Protein AF-A0A9D1NLB3-F1 (afdb_monomer_lite)

Organism: NCBI:txid2840950

Sequence (164 aa):
MSFSGNILLFFCNAIAPEKGGVERWCASVRGDFEARGNGVFYLAAKPVWREFADAERQFFLPNEKTFSCPENAAFFEKLLREKRIGVVLFLWADGKRFPFAREAARCGVPVIAAIHTDPCFYERRFRGDGLRSKVKRFLRFRRQAKIYRGNAACCARTVLLSER

Radius of gyration: 16.8 Å; chains: 1; bounding box: 43×33×46 Å

Foldseek 3Di:
DQDAFAEEEEEAADQDQPPDPVNVVVVVVCVVVVVSVHHYAYEYLDDDPDDDPCVVRYHYQPDNPDCQDPSSLVVVLVCCVVRRGQEYEYQDLQPAADRNLVSCVVVVHAYEDEAADDPCPLVVPQPDPDPVSVVVSVVSNVVRVCSNVRNVVRHPYYDYNYDD

Structure (mmCIF, N/CA/C/O backbone):
data_AF-A0A9D1NLB3-F1
#
_entry.id   AF-A0A9D1NLB3-F1
#
loop_
_atom_site.group_PDB
_atom_site.id
_atom_site.type_symbol
_atom_site.label_atom_id
_atom_site.label_alt_id
_atom_site.label_comp_id
_atom_site.label_asym_id
_atom_site.label_entity_id
_atom_site.label_seq_id
_atom_site.pdbx_PDB_ins_code
_atom_site.Cartn_x
_atom_site.Cartn_y
_atom_site.Cartn_z
_atom_site.occupancy
_atom_site.B_iso_or_equiv
_atom_site.auth_seq_id
_atom_site.auth_comp_id
_atom_site.auth_asym_id
_atom_site.auth_atom_id
_atom_site.pdbx_PDB_model_num
ATOM 1 N N . MET A 1 1 ? -15.031 -17.331 9.824 1.00 41.72 1 MET A N 1
ATOM 2 C CA . MET A 1 1 ? -14.425 -16.329 10.729 1.00 41.72 1 MET A CA 1
ATOM 3 C C . MET A 1 1 ? -14.651 -14.953 10.132 1.00 41.72 1 MET A C 1
ATOM 5 O O . MET A 1 1 ? -14.257 -14.736 8.994 1.00 41.72 1 MET A O 1
ATOM 9 N N . SER A 1 2 ? -15.330 -14.068 10.859 1.00 53.81 2 SER A N 1
ATOM 10 C CA . SER A 1 2 ? -15.518 -12.666 10.476 1.00 53.81 2 SER A CA 1
ATOM 11 C C . SER A 1 2 ? -14.332 -11.861 11.009 1.00 53.81 2 SER A C 1
ATOM 13 O O . SER A 1 2 ? -14.108 -11.848 12.215 1.00 53.81 2 SER A O 1
ATOM 15 N N . PHE A 1 3 ? -13.545 -11.246 10.128 1.00 68.31 3 PHE A N 1
ATOM 16 C CA . PHE A 1 3 ? -12.540 -10.254 10.518 1.00 68.31 3 PHE A CA 1
ATOM 17 C C . PHE A 1 3 ? -13.261 -8.960 10.924 1.00 68.31 3 PHE A C 1
ATOM 19 O O . PHE A 1 3 ? -14.192 -8.556 10.236 1.00 68.31 3 PHE A O 1
ATOM 26 N N . SER A 1 4 ? -12.857 -8.349 12.039 1.00 68.25 4 SER A N 1
ATOM 27 C CA . SER A 1 4 ? -13.519 -7.177 12.636 1.00 68.25 4 SER A CA 1
ATOM 28 C C . SER A 1 4 ? -12.569 -5.981 12.802 1.00 68.25 4 SER A C 1
ATOM 30 O O . SER A 1 4 ? -12.588 -5.307 13.832 1.00 68.25 4 SER A O 1
ATOM 32 N N . GLY A 1 5 ? -11.672 -5.760 11.841 1.00 84.69 5 GLY A N 1
ATOM 33 C CA . GLY A 1 5 ? -10.662 -4.700 11.895 1.00 84.69 5 GLY A CA 1
ATOM 34 C C . GLY A 1 5 ? -10.759 -3.754 10.706 1.00 84.69 5 GLY A C 1
ATOM 35 O O . GLY A 1 5 ? -11.296 -4.098 9.659 1.00 84.69 5 GLY A O 1
ATOM 36 N N . ASN A 1 6 ? -10.194 -2.556 10.831 1.00 95.44 6 ASN A N 1
ATOM 37 C CA . ASN A 1 6 ? -10.124 -1.659 9.684 1.00 95.44 6 ASN A CA 1
ATOM 38 C C . ASN A 1 6 ? -9.000 -2.076 8.731 1.00 95.44 6 ASN A C 1
ATOM 40 O O . ASN A 1 6 ? -8.025 -2.725 9.121 1.00 95.44 6 ASN A O 1
ATOM 44 N N . ILE A 1 7 ? -9.135 -1.707 7.466 1.00 95.12 7 ILE A N 1
ATOM 45 C CA . ILE A 1 7 ? -8.253 -2.135 6.385 1.00 95.12 7 ILE A CA 1
ATOM 46 C C . ILE A 1 7 ? -7.525 -0.913 5.852 1.00 95.12 7 ILE A C 1
ATOM 48 O O . ILE A 1 7 ? -8.153 0.095 5.536 1.00 95.12 7 ILE A O 1
ATOM 52 N N . LEU A 1 8 ? -6.203 -1.011 5.723 1.00 95.31 8 LEU A N 1
ATOM 53 C CA . LEU A 1 8 ? -5.392 0.027 5.098 1.00 95.31 8 LEU A CA 1
ATOM 54 C C . LEU A 1 8 ? -4.907 -0.428 3.725 1.00 95.31 8 LEU A C 1
ATOM 56 O O . LEU A 1 8 ? -4.118 -1.366 3.610 1.00 95.31 8 LEU A O 1
ATOM 60 N N . LEU A 1 9 ? -5.340 0.271 2.685 1.00 93.12 9 LEU A N 1
ATOM 61 C CA . LEU A 1 9 ? -4.874 0.102 1.317 1.00 93.12 9 LEU A CA 1
ATOM 62 C C . LEU A 1 9 ? -3.665 1.011 1.101 1.00 93.12 9 LEU A C 1
ATOM 64 O O . LEU A 1 9 ? -3.798 2.231 1.061 1.00 93.12 9 LEU A O 1
ATOM 68 N N . PHE A 1 10 ? -2.473 0.425 0.992 1.00 92.81 10 PHE A N 1
ATOM 69 C CA . PHE A 1 10 ? -1.230 1.177 0.860 1.00 92.81 10 PHE A CA 1
ATOM 70 C C . PHE A 1 10 ? -0.629 1.055 -0.538 1.00 92.81 10 PHE A C 1
ATOM 72 O O . PHE A 1 10 ? -0.311 -0.043 -0.999 1.00 92.81 10 PHE A O 1
ATOM 79 N N . PHE A 1 11 ? -0.374 2.198 -1.172 1.00 88.88 11 PHE A N 1
ATOM 80 C CA . PHE A 1 11 ? 0.28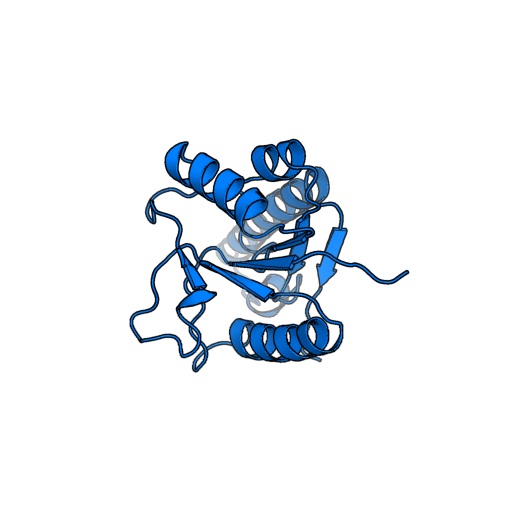4 2.281 -2.470 1.00 88.88 11 PHE A CA 1
ATOM 81 C C . PHE A 1 11 ? 1.444 3.281 -2.431 1.00 88.88 11 PHE A C 1
ATOM 83 O O . PHE A 1 11 ? 1.303 4.402 -1.947 1.00 88.88 11 PHE A O 1
ATOM 90 N N . CYS A 1 12 ? 2.623 2.912 -2.955 1.00 83.75 12 CYS A N 1
ATOM 91 C CA . CYS A 1 12 ? 3.772 3.832 -2.939 1.00 83.75 12 CYS A CA 1
ATOM 92 C C . CYS A 1 12 ? 3.749 4.885 -4.070 1.00 83.75 12 CYS A C 1
ATOM 94 O O . CYS A 1 12 ? 4.787 5.467 -4.388 1.00 83.75 12 CYS A O 1
ATOM 96 N N . ASN A 1 13 ? 2.593 5.131 -4.678 1.00 80.31 13 ASN A N 1
ATOM 97 C CA . ASN A 1 13 ? 2.350 6.238 -5.599 1.00 80.31 13 ASN A CA 1
ATOM 98 C C . ASN A 1 13 ? 1.023 6.918 -5.217 1.00 80.31 13 ASN A C 1
ATOM 100 O O . ASN A 1 13 ? 0.422 6.548 -4.208 1.00 80.31 13 ASN A O 1
ATOM 104 N N . ALA A 1 14 ? 0.578 7.907 -5.988 1.00 75.25 14 ALA A N 1
ATOM 105 C CA . ALA A 1 14 ? -0.760 8.465 -5.828 1.00 75.25 14 ALA A CA 1
ATOM 106 C C . ALA A 1 14 ? -1.835 7.408 -6.156 1.00 75.25 14 ALA A C 1
ATOM 108 O O . ALA A 1 14 ? -1.644 6.593 -7.061 1.00 75.25 14 ALA A O 1
ATOM 109 N N . ILE A 1 15 ? -2.948 7.444 -5.422 1.00 69.75 15 ILE A N 1
ATOM 110 C CA . ILE A 1 15 ? -4.185 6.710 -5.717 1.00 69.75 15 ILE A CA 1
ATOM 111 C C . ILE A 1 15 ? -5.144 7.756 -6.315 1.00 69.75 15 ILE A C 1
ATOM 113 O O . ILE A 1 15 ? -5.590 8.654 -5.609 1.00 69.75 15 ILE A O 1
ATOM 117 N N . ALA A 1 16 ? -5.368 7.717 -7.627 1.00 61.47 16 ALA A N 1
ATOM 118 C CA . ALA A 1 16 ? -6.068 8.717 -8.440 1.00 61.47 16 ALA A CA 1
ATOM 119 C C . ALA A 1 16 ? -7.296 8.140 -9.198 1.00 61.47 16 ALA A C 1
ATOM 121 O O . ALA A 1 16 ? -7.161 7.812 -10.373 1.00 61.47 16 ALA A O 1
ATOM 122 N N . PRO A 1 17 ? -8.503 8.100 -8.594 1.00 51.34 17 PRO A N 1
ATOM 123 C CA . PRO A 1 17 ? -9.676 7.273 -8.954 1.00 51.34 17 PRO A CA 1
ATOM 124 C C . PRO A 1 17 ? -10.098 7.118 -10.417 1.00 51.34 17 PRO A C 1
ATOM 126 O O . PRO A 1 17 ? -10.766 6.148 -10.766 1.00 51.34 17 PRO A O 1
ATOM 129 N N . GLU A 1 18 ? -9.752 8.072 -11.272 1.00 52.41 18 GLU A N 1
ATOM 130 C CA . GLU A 1 18 ? -10.273 8.181 -12.632 1.00 52.41 18 GLU A CA 1
ATOM 131 C C . GLU A 1 18 ? -9.311 7.659 -13.712 1.00 52.41 18 GLU A C 1
ATOM 133 O O . GLU A 1 18 ? -9.668 7.664 -14.891 1.00 52.41 18 GLU A O 1
ATOM 138 N N . LYS A 1 19 ? -8.079 7.241 -13.367 1.00 51.88 19 LYS A N 1
ATOM 139 C CA . LYS A 1 19 ? -7.037 6.951 -14.377 1.00 51.88 19 LYS A CA 1
ATOM 140 C C . LYS A 1 19 ? -6.325 5.595 -14.257 1.00 51.88 19 LYS A C 1
ATOM 142 O O . LYS A 1 19 ? -5.523 5.293 -15.144 1.00 51.88 19 LYS A O 1
ATOM 147 N N . GLY A 1 20 ? -6.606 4.752 -13.259 1.00 58.41 20 GLY A N 1
ATOM 148 C CA . GLY A 1 20 ? -5.884 3.490 -13.051 1.00 58.41 20 GLY A CA 1
ATOM 149 C C . GLY A 1 20 ? -6.739 2.278 -12.654 1.00 58.41 20 GLY A C 1
ATOM 150 O O . GLY A 1 20 ? -7.776 2.376 -12.005 1.00 58.41 20 GLY A O 1
ATOM 151 N N . GLY A 1 21 ? -6.263 1.076 -13.008 1.00 62.44 21 GLY A N 1
ATOM 152 C CA . GLY A 1 21 ? -6.875 -0.193 -12.571 1.00 62.44 21 GLY A CA 1
ATOM 153 C C . GLY A 1 21 ? -6.783 -0.425 -11.057 1.00 62.44 21 GLY A C 1
ATOM 154 O O . GLY A 1 21 ? -7.658 -1.058 -10.472 1.00 62.44 21 GLY A O 1
ATOM 155 N N . VAL A 1 22 ? -5.770 0.157 -10.401 1.00 65.25 22 VAL A N 1
ATOM 156 C CA . VAL A 1 22 ? -5.608 0.092 -8.939 1.00 65.25 22 VAL A CA 1
ATOM 157 C C . VAL A 1 22 ? -6.774 0.780 -8.233 1.00 65.25 22 VAL A C 1
ATOM 159 O O . VAL 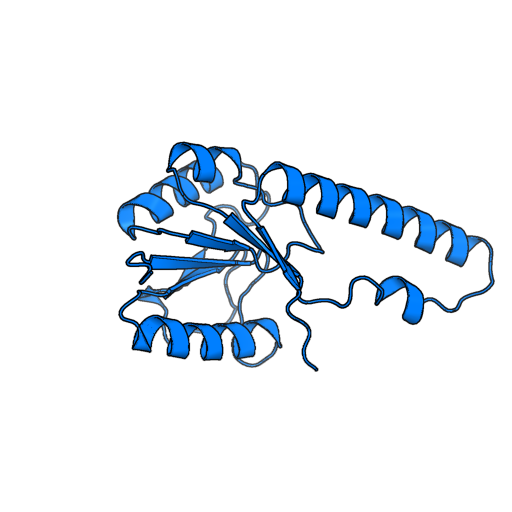A 1 22 ? -7.271 0.237 -7.253 1.00 65.25 22 VAL A O 1
ATOM 162 N N . GLU A 1 23 ? -7.275 1.916 -8.731 1.00 65.69 23 GLU A N 1
ATOM 163 C CA . GLU A 1 23 ? -8.352 2.610 -8.023 1.00 65.69 23 GLU A CA 1
ATOM 164 C C . GLU A 1 23 ? -9.731 1.988 -8.237 1.00 65.69 23 GLU A C 1
ATOM 166 O O . GLU A 1 23 ? -10.505 1.913 -7.284 1.00 65.69 23 GLU A O 1
ATOM 171 N N . ARG A 1 24 ? -10.033 1.477 -9.441 1.00 70.44 24 ARG A N 1
ATOM 172 C CA . ARG A 1 24 ? -11.265 0.694 -9.664 1.00 70.44 24 ARG A CA 1
ATOM 173 C C . ARG A 1 24 ? -11.317 -0.515 -8.739 1.00 70.44 24 ARG A C 1
ATOM 175 O O . ARG A 1 24 ? -12.345 -0.787 -8.122 1.00 70.44 24 ARG A O 1
ATOM 182 N N . TRP A 1 25 ? -10.182 -1.199 -8.598 1.00 75.94 25 TRP A N 1
ATOM 183 C CA . TRP A 1 25 ? -10.048 -2.299 -7.655 1.00 75.94 25 TRP A CA 1
ATOM 184 C C . TRP A 1 25 ? -10.241 -1.821 -6.210 1.00 75.94 25 TRP A C 1
ATOM 186 O O . TRP A 1 25 ? -11.042 -2.394 -5.479 1.00 75.94 25 TRP A O 1
ATOM 196 N N . CYS A 1 26 ? -9.591 -0.725 -5.813 1.00 77.94 26 CYS A N 1
ATOM 197 C CA . CYS A 1 26 ? -9.760 -0.115 -4.495 1.00 77.94 26 CYS A CA 1
ATOM 198 C C . CYS A 1 26 ? -11.219 0.250 -4.172 1.00 77.94 26 CYS A C 1
ATOM 200 O O . CYS A 1 26 ? -11.632 0.087 -3.025 1.00 77.94 26 CYS A O 1
ATOM 202 N N . ALA A 1 27 ? -11.992 0.738 -5.145 1.00 75.75 27 ALA A N 1
ATOM 203 C CA . ALA A 1 27 ? -13.398 1.096 -4.963 1.00 75.75 27 ALA A CA 1
ATOM 204 C C . ALA A 1 27 ? -14.293 -0.142 -4.784 1.00 75.75 27 ALA A C 1
ATOM 206 O O . ALA A 1 27 ? -15.110 -0.174 -3.864 1.00 75.75 27 ALA A O 1
ATOM 207 N N . SER A 1 28 ? -14.097 -1.176 -5.611 1.00 78.12 28 SER A N 1
ATOM 208 C CA . SER A 1 28 ? -14.816 -2.453 -5.480 1.00 78.12 28 SER A CA 1
ATOM 209 C C . SER A 1 28 ? -14.528 -3.111 -4.132 1.00 78.12 28 SER A C 1
ATOM 211 O O . SER A 1 28 ? -15.439 -3.485 -3.400 1.00 78.12 28 SER A O 1
ATOM 213 N N . VAL A 1 29 ? -13.247 -3.184 -3.770 1.00 82.25 29 VAL A N 1
ATOM 214 C CA . VAL A 1 29 ? -12.794 -3.780 -2.512 1.00 82.25 29 VAL A CA 1
ATOM 215 C C . VAL A 1 29 ? -13.299 -2.997 -1.307 1.00 82.25 29 VAL A C 1
ATOM 217 O O . VAL A 1 29 ? -13.657 -3.603 -0.298 1.00 82.25 29 VAL A O 1
ATOM 220 N N . ARG A 1 30 ? -13.373 -1.664 -1.409 1.00 85.62 30 ARG A N 1
ATOM 221 C CA . ARG A 1 30 ? -14.000 -0.838 -0.376 1.00 85.62 30 ARG A CA 1
ATOM 222 C C . ARG A 1 30 ? -15.446 -1.263 -0.150 1.00 85.62 30 ARG A C 1
ATOM 224 O O . ARG A 1 30 ? -15.781 -1.600 0.979 1.00 85.62 30 ARG A O 1
ATOM 231 N N . GLY A 1 31 ? -16.263 -1.281 -1.205 1.00 84.12 31 GLY A N 1
ATOM 232 C CA . GLY A 1 31 ? -17.682 -1.632 -1.098 1.00 84.12 31 GLY A CA 1
ATOM 233 C C . GLY A 1 31 ? -17.899 -2.995 -0.437 1.00 84.12 31 GLY A C 1
ATOM 234 O O . GLY A 1 31 ? -18.695 -3.111 0.494 1.00 84.12 31 GLY A O 1
ATOM 235 N N . ASP A 1 32 ? -17.118 -4.001 -0.837 1.00 87.06 32 ASP A N 1
ATOM 236 C CA . ASP A 1 32 ? -17.216 -5.357 -0.289 1.00 87.06 32 ASP A CA 1
ATOM 237 C C . ASP A 1 32 ? -16.860 -5.439 1.202 1.00 87.06 32 ASP A C 1
ATOM 239 O O . ASP A 1 32 ? -17.484 -6.192 1.956 1.00 87.06 32 ASP A O 1
ATOM 243 N N . PHE A 1 33 ? -15.837 -4.703 1.646 1.00 89.00 33 PHE A N 1
ATOM 244 C CA . PHE A 1 33 ? -15.411 -4.719 3.045 1.00 89.00 33 PHE A CA 1
ATOM 245 C C . PHE A 1 33 ? -16.283 -3.845 3.947 1.00 89.00 33 PHE A C 1
ATOM 247 O O . PHE A 1 33 ? -16.539 -4.236 5.091 1.00 89.00 33 PHE A O 1
ATOM 254 N N . GLU A 1 34 ? -16.779 -2.720 3.434 1.00 89.00 34 GLU A N 1
ATOM 255 C CA . GLU A 1 34 ? -17.724 -1.850 4.139 1.00 89.00 34 GLU A CA 1
ATOM 256 C C . GLU A 1 34 ? -19.081 -2.532 4.319 1.00 89.00 34 GLU A C 1
ATOM 258 O O . GLU A 1 34 ? -19.638 -2.486 5.414 1.00 89.00 34 GLU A O 1
ATOM 263 N N . ALA A 1 35 ? -19.560 -3.282 3.319 1.00 88.56 35 ALA A N 1
ATOM 264 C CA . ALA A 1 35 ? -20.759 -4.116 3.445 1.00 88.56 35 ALA A CA 1
ATOM 265 C C . ALA A 1 35 ? -20.634 -5.192 4.545 1.00 88.56 35 ALA A C 1
ATOM 267 O O . ALA A 1 35 ? -21.635 -5.701 5.045 1.00 88.56 35 ALA A O 1
ATOM 268 N N . ARG A 1 36 ? -19.402 -5.528 4.951 1.00 89.50 36 ARG A N 1
ATOM 269 C CA . ARG A 1 36 ? -19.089 -6.442 6.064 1.00 89.50 36 ARG A CA 1
ATOM 270 C C . ARG A 1 36 ? -18.801 -5.712 7.382 1.00 89.50 36 ARG A C 1
ATOM 272 O O . ARG A 1 36 ? -18.363 -6.352 8.334 1.00 89.50 36 ARG A O 1
ATOM 279 N N . GLY A 1 37 ? -19.002 -4.394 7.436 1.00 89.94 37 GLY A N 1
ATOM 280 C CA . GLY A 1 37 ? -18.825 -3.568 8.632 1.00 89.94 37 GLY A CA 1
ATOM 281 C C . GLY A 1 37 ? -17.390 -3.116 8.921 1.00 89.94 37 GLY A C 1
ATOM 282 O O . GLY A 1 37 ? -17.119 -2.673 10.034 1.00 89.94 37 GLY A O 1
ATOM 283 N N . ASN A 1 38 ? -16.462 -3.221 7.962 1.00 92.50 38 ASN A N 1
ATOM 284 C CA . ASN A 1 38 ? -15.074 -2.778 8.146 1.00 92.50 38 ASN A CA 1
ATOM 285 C C . ASN A 1 38 ? -14.870 -1.367 7.584 1.00 92.50 38 ASN A C 1
ATOM 287 O O . ASN A 1 38 ? -15.357 -1.054 6.502 1.00 92.50 38 ASN A O 1
ATOM 291 N N . GLY A 1 39 ? -14.080 -0.535 8.264 1.00 92.19 39 GLY A N 1
ATOM 292 C CA . GLY A 1 39 ? -13.603 0.726 7.700 1.00 92.19 39 GLY A CA 1
ATOM 293 C C . GLY A 1 39 ? -12.437 0.495 6.740 1.00 92.19 39 GLY A C 1
ATOM 294 O O . GLY A 1 39 ? -11.502 -0.242 7.059 1.00 92.19 39 GLY A O 1
ATOM 295 N N . VAL A 1 40 ? -12.465 1.145 5.578 1.00 91.69 40 VAL A N 1
ATOM 296 C CA . VAL A 1 40 ? -11.375 1.097 4.594 1.00 91.69 40 VAL A CA 1
ATOM 297 C C . VAL A 1 40 ? -10.723 2.469 4.484 1.00 91.69 40 VAL A C 1
ATOM 299 O O . VAL A 1 40 ? -11.398 3.478 4.280 1.00 91.69 40 VAL A O 1
ATOM 302 N N . PHE A 1 41 ? -9.402 2.485 4.631 1.00 92.69 41 PHE A N 1
ATOM 303 C CA . PHE A 1 41 ? -8.555 3.669 4.579 1.00 92.69 41 PHE A CA 1
ATOM 304 C C . PHE A 1 41 ? -7.501 3.521 3.490 1.00 92.69 41 PHE A C 1
ATOM 306 O O . PHE A 1 41 ? -7.089 2.411 3.146 1.00 92.69 41 PHE A O 1
ATOM 313 N N . TYR A 1 42 ? -7.016 4.649 2.994 1.00 90.94 42 TYR A N 1
ATOM 314 C CA . TYR A 1 42 ? -6.026 4.714 1.932 1.00 90.94 42 TYR A CA 1
ATOM 315 C C . TYR A 1 42 ? -4.768 5.405 2.435 1.00 90.94 42 TYR A C 1
ATOM 317 O O . TYR A 1 42 ? -4.836 6.443 3.086 1.00 90.94 42 TYR A O 1
ATOM 325 N N . LEU A 1 43 ? -3.606 4.858 2.099 1.00 92.31 43 LEU A N 1
ATOM 326 C CA . L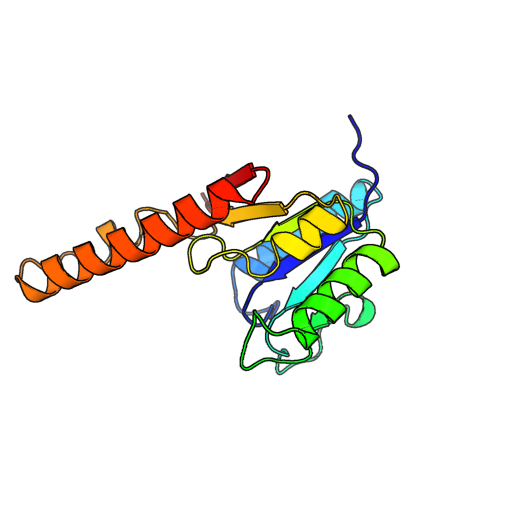EU A 1 43 ? -2.324 5.516 2.290 1.00 92.31 43 LEU A CA 1
ATOM 327 C C . LEU A 1 43 ? -1.594 5.578 0.955 1.00 92.31 43 LEU A C 1
ATOM 329 O O . LEU A 1 43 ? -1.348 4.555 0.314 1.00 92.31 43 LEU A O 1
ATOM 333 N N . ALA A 1 44 ? -1.218 6.786 0.560 1.00 89.62 44 ALA A N 1
ATOM 334 C CA . ALA A 1 44 ? -0.433 7.037 -0.633 1.00 89.62 44 ALA A CA 1
ATOM 335 C C . ALA A 1 44 ? 0.907 7.692 -0.284 1.00 89.62 44 ALA A C 1
ATOM 337 O O . ALA A 1 44 ? 1.064 8.400 0.708 1.00 89.62 44 ALA A O 1
ATOM 338 N N . ALA A 1 45 ? 1.898 7.459 -1.133 1.00 84.94 45 ALA A N 1
ATOM 339 C CA . ALA A 1 45 ? 3.202 8.113 -1.035 1.00 84.94 45 ALA A CA 1
ATOM 340 C C . ALA A 1 45 ? 3.202 9.584 -1.423 1.00 84.94 45 ALA A C 1
ATOM 342 O O . ALA A 1 45 ? 4.090 10.333 -1.032 1.00 84.94 45 ALA A O 1
ATOM 343 N N . LYS A 1 46 ? 2.294 9.915 -2.338 1.00 81.00 46 LYS A N 1
ATOM 344 C CA . LYS A 1 46 ? 2.275 11.163 -3.076 1.00 81.00 46 LYS A CA 1
ATOM 345 C C . LYS A 1 46 ? 0.852 11.693 -3.077 1.00 81.00 46 LYS A C 1
ATOM 347 O O . LYS A 1 46 ? -0.062 10.884 -3.280 1.00 81.00 46 LYS A O 1
ATOM 352 N N . PRO A 1 47 ? 0.672 13.006 -2.885 1.00 71.94 47 PRO A N 1
ATOM 353 C CA . PRO A 1 47 ? -0.629 13.628 -3.022 1.00 71.94 47 PRO A CA 1
ATOM 354 C C . PRO A 1 47 ? -1.169 13.430 -4.439 1.00 71.94 47 PRO A C 1
ATOM 356 O O . PRO A 1 47 ? -0.419 13.342 -5.417 1.00 71.94 47 PRO A O 1
ATOM 359 N N . VAL A 1 48 ? -2.490 13.354 -4.540 1.00 69.62 48 VAL A N 1
ATOM 360 C CA . VAL A 1 48 ? -3.187 13.460 -5.820 1.00 69.62 48 VAL A CA 1
ATOM 361 C C . VAL A 1 48 ? -3.358 14.942 -6.147 1.00 69.62 48 VAL A C 1
ATOM 363 O O . VAL A 1 48 ? -3.679 15.748 -5.286 1.00 69.62 48 VAL A O 1
ATOM 366 N N . TRP A 1 49 ? -3.181 15.297 -7.414 1.00 54.47 49 TRP A N 1
ATOM 367 C CA . TRP A 1 49 ? -3.400 16.639 -7.975 1.00 54.47 49 TRP A CA 1
ATOM 368 C C . TRP A 1 49 ? -4.866 17.111 -7.943 1.00 54.47 49 TRP A C 1
ATOM 370 O O . TRP A 1 49 ? -5.145 18.240 -8.332 1.00 54.47 49 TRP A O 1
ATOM 380 N N . ARG A 1 50 ? -5.809 16.238 -7.573 1.00 59.44 50 ARG A N 1
ATOM 381 C CA . ARG A 1 50 ? -7.251 16.507 -7.565 1.00 59.44 50 ARG A CA 1
ATOM 382 C C . ARG A 1 50 ? -7.872 16.030 -6.262 1.00 59.44 50 ARG A C 1
ATOM 384 O O . ARG A 1 50 ? -7.396 15.059 -5.676 1.00 59.44 50 ARG A O 1
ATOM 391 N N . GLU A 1 51 ? -8.939 16.711 -5.862 1.00 55.38 51 GLU A N 1
ATOM 392 C CA . GLU A 1 51 ? -9.730 16.361 -4.688 1.00 55.38 51 GLU A CA 1
ATOM 393 C C . GLU A 1 51 ? -10.250 14.928 -4.799 1.00 55.38 51 GLU A C 1
ATOM 395 O O . GLU A 1 51 ? -10.832 14.513 -5.803 1.00 55.38 51 GLU A O 1
ATOM 400 N N . PHE A 1 52 ? -9.981 14.152 -3.756 1.00 62.75 52 PHE A N 1
ATOM 401 C CA . PHE A 1 52 ? -10.531 12.822 -3.586 1.00 62.75 52 PHE A CA 1
ATOM 402 C C . PHE A 1 52 ? -11.896 12.990 -2.918 1.00 62.75 52 PHE A C 1
ATOM 404 O O . PHE A 1 52 ? -11.982 13.654 -1.887 1.00 62.75 52 PHE A O 1
ATOM 411 N N . ALA A 1 53 ? -12.945 12.375 -3.468 1.00 58.28 53 ALA A N 1
ATOM 412 C CA . ALA A 1 53 ? -14.312 12.493 -2.941 1.00 58.28 53 ALA A CA 1
ATOM 413 C C . ALA A 1 53 ? -14.463 12.026 -1.475 1.00 58.28 53 ALA A C 1
ATOM 415 O O . ALA A 1 53 ? -15.475 12.295 -0.844 1.00 58.28 53 ALA A O 1
ATOM 416 N N . ASP A 1 54 ? -13.456 11.330 -0.941 1.00 67.00 54 ASP A N 1
ATOM 417 C CA . ASP A 1 54 ? -13.436 10.732 0.395 1.00 67.00 54 ASP A CA 1
ATOM 418 C C . ASP A 1 54 ? -12.155 11.140 1.158 1.00 67.00 54 ASP A C 1
ATOM 420 O O . ASP A 1 54 ? -11.371 10.309 1.630 1.00 67.00 54 ASP A O 1
ATOM 424 N N . ALA A 1 55 ? -11.875 12.449 1.179 1.00 70.69 55 ALA A N 1
ATOM 425 C CA . ALA A 1 55 ? -10.636 13.027 1.712 1.00 70.69 55 ALA A CA 1
ATOM 426 C C . ALA A 1 55 ? -10.337 12.612 3.166 1.00 70.69 55 ALA A C 1
ATOM 428 O O . ALA A 1 55 ? -9.176 12.460 3.535 1.00 70.69 55 ALA A O 1
ATOM 429 N N . GLU A 1 56 ? -11.365 12.346 3.976 1.00 81.75 56 GLU A N 1
ATOM 430 C CA . GLU A 1 56 ? -11.218 11.926 5.377 1.00 81.75 56 GLU A CA 1
ATOM 431 C C . GLU A 1 56 ? -10.556 10.548 5.547 1.00 81.75 56 GLU A C 1
ATOM 433 O O . GLU A 1 56 ? -10.031 10.221 6.618 1.00 81.75 56 GLU A O 1
ATOM 438 N N . ARG A 1 57 ? -10.579 9.723 4.494 1.00 85.56 57 ARG A N 1
ATOM 439 C CA . ARG A 1 57 ? -10.051 8.351 4.501 1.00 85.56 57 ARG A CA 1
ATOM 440 C C . ARG A 1 57 ? -8.726 8.214 3.768 1.00 85.56 57 ARG A C 1
ATOM 442 O O . ARG A 1 57 ? -8.115 7.145 3.831 1.00 85.56 57 ARG A O 1
ATOM 449 N N . GLN A 1 58 ? -8.289 9.267 3.083 1.00 87.75 58 GLN A N 1
ATOM 450 C CA . GLN A 1 58 ? -7.060 9.294 2.307 1.00 87.75 58 GLN A CA 1
ATOM 451 C C . GLN A 1 58 ? -5.943 9.983 3.091 1.00 87.75 58 GLN A C 1
ATOM 453 O O . GLN A 1 58 ? -5.985 11.173 3.383 1.00 87.75 58 GLN A O 1
ATOM 458 N N . PHE A 1 59 ? -4.893 9.223 3.369 1.00 91.50 59 PHE A N 1
ATOM 459 C CA . PHE A 1 59 ? -3.693 9.683 4.049 1.00 91.50 59 PHE A CA 1
ATOM 460 C C . PHE A 1 59 ? -2.512 9.720 3.087 1.00 91.50 59 PHE A C 1
ATOM 462 O O . PHE A 1 59 ? -2.443 8.959 2.114 1.00 91.50 59 PHE A O 1
ATOM 469 N N . PHE A 1 60 ? -1.549 10.580 3.397 1.00 91.69 60 PHE A N 1
ATOM 470 C CA . PHE A 1 60 ? -0.309 10.700 2.647 1.00 91.69 60 PHE A CA 1
ATOM 471 C C . PHE A 1 60 ? 0.878 10.574 3.585 1.00 91.69 60 PHE A C 1
ATOM 473 O O . PHE A 1 60 ? 0.832 11.028 4.727 1.00 91.69 60 PHE A O 1
ATOM 480 N N . LEU A 1 61 ? 1.942 9.942 3.096 1.00 92.38 61 LEU A N 1
ATOM 481 C CA . LEU A 1 61 ? 3.212 9.953 3.803 1.00 92.38 61 LEU A CA 1
ATOM 482 C C . LEU A 1 61 ? 3.722 11.400 3.914 1.00 92.38 61 LEU A C 1
ATOM 484 O O . LEU A 1 61 ? 3.745 12.094 2.896 1.00 92.38 61 LEU A O 1
ATOM 488 N N . PRO A 1 62 ? 4.159 11.850 5.103 1.00 91.56 62 PRO A N 1
ATOM 489 C CA . PRO A 1 62 ? 4.664 13.211 5.288 1.00 91.56 62 PRO A CA 1
ATOM 490 C C . PRO A 1 62 ? 5.930 13.492 4.462 1.00 91.56 62 PRO A C 1
ATOM 492 O O . PRO A 1 62 ? 6.164 14.625 4.051 1.00 91.56 62 PRO A O 1
ATOM 495 N N . ASN A 1 63 ? 6.716 12.455 4.146 1.00 90.19 63 ASN A N 1
ATOM 496 C CA . ASN A 1 63 ? 7.906 12.565 3.311 1.00 90.19 63 ASN A CA 1
ATOM 497 C C . ASN A 1 63 ? 7.769 11.780 1.999 1.00 90.19 63 ASN A C 1
ATOM 499 O O . ASN A 1 63 ? 7.925 10.556 1.958 1.00 90.19 63 ASN A O 1
ATOM 503 N N . GLU A 1 64 ? 7.555 12.501 0.900 1.00 83.94 64 GLU A N 1
ATOM 504 C CA . GLU A 1 64 ? 7.404 11.927 -0.445 1.00 83.94 64 GLU A CA 1
ATOM 505 C C . GLU A 1 64 ? 8.726 11.489 -1.104 1.00 83.94 64 GLU A C 1
ATOM 507 O O . GLU A 1 64 ? 8.724 10.694 -2.051 1.00 83.94 64 GLU A O 1
ATOM 512 N N . LYS A 1 65 ? 9.872 11.993 -0.621 1.00 82.94 65 LYS A N 1
ATOM 513 C CA . LYS A 1 65 ? 11.191 11.739 -1.228 1.00 82.94 65 LYS A CA 1
ATOM 514 C C . LYS A 1 65 ? 11.716 10.360 -0.850 1.00 82.94 65 LYS A C 1
ATOM 516 O O . LYS A 1 65 ? 12.239 9.636 -1.700 1.00 82.94 65 LYS A O 1
ATOM 521 N N . THR A 1 66 ? 11.542 9.983 0.416 1.00 85.25 66 THR A N 1
ATOM 522 C CA . THR A 1 66 ? 12.098 8.746 0.967 1.00 85.25 66 THR A CA 1
ATOM 523 C C . THR A 1 66 ? 11.073 8.009 1.814 1.00 85.25 66 THR A C 1
ATOM 525 O O . THR A 1 66 ? 10.721 8.430 2.905 1.00 85.25 66 THR A O 1
ATOM 528 N N . PHE A 1 67 ? 10.666 6.831 1.345 1.00 84.62 67 PHE A N 1
ATOM 529 C CA . PHE A 1 67 ? 9.712 5.962 2.044 1.00 84.62 67 PHE A CA 1
ATOM 530 C C . PHE A 1 67 ? 10.191 5.515 3.418 1.00 84.62 67 PHE A C 1
ATOM 532 O O . PHE A 1 67 ? 9.467 5.622 4.399 1.00 84.62 67 PHE A O 1
ATOM 539 N N . SER A 1 68 ? 11.414 4.996 3.467 1.00 84.38 68 SER A N 1
ATOM 540 C CA . SER A 1 68 ? 12.015 4.439 4.672 1.00 84.38 68 SER A CA 1
ATOM 541 C C . SER A 1 68 ? 12.775 5.532 5.414 1.00 84.38 68 SER A C 1
ATOM 543 O O . SER A 1 68 ? 14.003 5.527 5.442 1.00 84.38 68 SER A O 1
ATOM 545 N N . CYS A 1 69 ? 12.038 6.492 5.964 1.00 93.06 69 CYS A N 1
ATOM 546 C CA . CYS A 1 69 ? 12.563 7.498 6.882 1.00 93.06 69 CYS A CA 1
ATOM 547 C C . CYS A 1 69 ? 11.834 7.411 8.238 1.00 93.06 69 CYS A C 1
ATOM 549 O O . CYS A 1 69 ? 10.711 6.897 8.289 1.00 93.06 69 CYS A O 1
ATOM 551 N N . PRO A 1 70 ? 12.445 7.902 9.335 1.00 95.25 70 PRO A N 1
ATOM 552 C CA . PRO A 1 70 ? 11.835 7.853 10.666 1.00 95.25 70 PRO A CA 1
ATOM 553 C C . PRO A 1 70 ? 10.467 8.541 10.742 1.00 95.25 70 PRO A C 1
ATOM 555 O O . PRO A 1 70 ? 9.563 8.035 11.395 1.00 95.25 70 PRO A O 1
ATOM 558 N N . GLU A 1 71 ? 10.302 9.654 10.027 1.00 96.25 71 GLU A N 1
ATOM 559 C CA . GLU A 1 71 ? 9.061 10.433 9.977 1.00 96.25 71 GLU A CA 1
ATOM 560 C C . GLU A 1 71 ? 7.891 9.619 9.401 1.00 96.25 71 GLU A C 1
ATOM 562 O O . GLU A 1 71 ? 6.845 9.485 10.033 1.00 96.25 71 GLU A O 1
ATOM 567 N N . ASN A 1 72 ? 8.095 8.987 8.241 1.00 95.81 72 ASN A N 1
ATOM 568 C CA . ASN A 1 72 ? 7.100 8.113 7.619 1.00 95.81 72 ASN A CA 1
ATOM 569 C C . ASN A 1 72 ? 6.815 6.868 8.465 1.00 95.81 72 ASN A C 1
ATOM 571 O O . ASN A 1 72 ? 5.672 6.420 8.521 1.00 95.81 72 ASN A O 1
ATOM 575 N N . ALA A 1 73 ? 7.836 6.307 9.120 1.00 96.50 73 ALA A N 1
ATOM 576 C CA . ALA A 1 73 ? 7.674 5.154 10.000 1.00 96.50 73 ALA A CA 1
ATOM 577 C C . ALA A 1 73 ? 6.806 5.494 11.224 1.00 96.50 73 ALA A C 1
ATOM 579 O O . ALA A 1 73 ? 5.857 4.770 11.521 1.00 96.50 73 ALA A O 1
ATOM 580 N N . ALA A 1 74 ? 7.084 6.621 11.888 1.00 97.12 74 ALA A N 1
ATOM 581 C CA . ALA A 1 74 ? 6.300 7.102 13.023 1.00 97.12 74 ALA A CA 1
ATOM 582 C C . ALA A 1 74 ? 4.856 7.431 12.616 1.00 97.12 74 ALA A C 1
ATOM 584 O O . ALA A 1 74 ? 3.912 7.040 13.303 1.00 97.12 74 ALA A O 1
ATOM 585 N N . PHE A 1 75 ? 4.678 8.091 11.469 1.00 97.44 75 PHE A N 1
ATOM 586 C CA . PHE A 1 75 ? 3.359 8.369 10.909 1.00 97.44 75 PHE A CA 1
ATOM 587 C C . PHE A 1 75 ? 2.573 7.085 10.626 1.00 97.44 75 PHE A C 1
ATOM 589 O O . PHE A 1 75 ? 1.413 6.970 11.016 1.00 97.44 75 PHE A O 1
ATOM 596 N N . PHE A 1 76 ? 3.203 6.106 9.976 1.00 97.50 76 PHE A N 1
ATOM 597 C CA . PHE A 1 76 ? 2.568 4.835 9.654 1.00 97.50 76 PHE A CA 1
ATOM 598 C C . PHE A 1 76 ? 2.136 4.085 10.921 1.00 97.50 76 PHE A C 1
ATOM 600 O O . PHE A 1 76 ? 0.987 3.663 11.015 1.00 97.50 76 PHE A O 1
ATOM 607 N N . GLU A 1 77 ? 3.013 3.975 11.922 1.00 97.69 77 GLU A N 1
ATOM 608 C CA . GLU A 1 77 ? 2.686 3.345 13.207 1.00 97.69 77 GLU A CA 1
ATOM 609 C C . GLU A 1 77 ? 1.530 4.061 13.928 1.00 97.69 77 GLU A C 1
ATOM 611 O O . GLU A 1 77 ? 0.600 3.407 14.409 1.00 97.69 77 GLU A O 1
ATOM 616 N N . LYS A 1 78 ? 1.536 5.400 13.948 1.00 97.81 78 LYS A N 1
ATOM 617 C CA . LYS A 1 78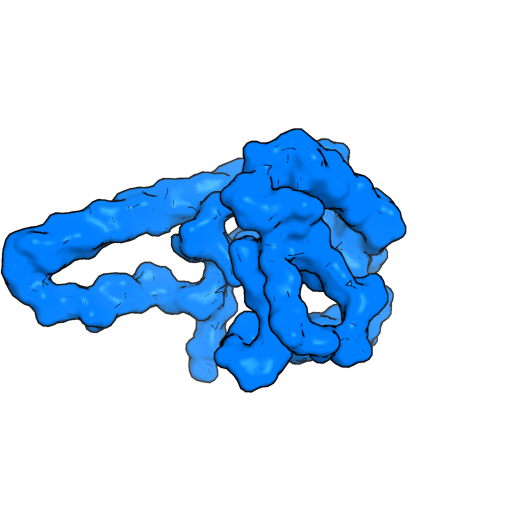 ? 0.438 6.207 14.495 1.00 97.81 78 LYS A CA 1
ATOM 618 C C . LYS A 1 78 ? -0.882 5.914 13.775 1.00 97.81 78 LYS A C 1
ATOM 620 O O . LYS A 1 78 ? -1.880 5.620 14.432 1.00 97.81 78 LYS A O 1
ATOM 625 N N . LEU A 1 79 ? -0.870 5.921 12.442 1.00 97.31 79 LEU A N 1
ATOM 626 C CA . LEU A 1 79 ? -2.050 5.669 11.615 1.00 97.31 79 LEU A CA 1
ATOM 627 C C . LEU A 1 79 ? -2.660 4.288 11.892 1.00 97.31 79 LEU A C 1
ATOM 629 O O . LEU A 1 79 ? -3.879 4.179 12.038 1.00 97.31 79 LEU A O 1
ATOM 633 N N . LEU A 1 80 ? -1.825 3.245 12.008 1.00 97.44 80 LEU A N 1
ATOM 634 C CA . LEU A 1 80 ? -2.291 1.890 12.320 1.00 97.44 80 LEU A CA 1
ATOM 635 C C . LEU A 1 80 ? -3.078 1.847 13.637 1.00 97.44 80 LEU A C 1
ATOM 637 O O . LEU A 1 80 ? -4.137 1.223 13.703 1.00 97.44 80 LEU A O 1
ATOM 641 N N . ARG A 1 81 ? -2.581 2.534 14.671 1.00 96.38 81 ARG A N 1
ATOM 642 C CA . ARG A 1 81 ? -3.200 2.562 16.003 1.00 96.38 81 ARG A CA 1
ATOM 643 C C . ARG A 1 81 ? -4.468 3.412 16.026 1.00 96.38 81 ARG A C 1
ATOM 645 O O . ARG A 1 81 ? -5.514 2.928 16.451 1.00 96.38 81 ARG A O 1
ATOM 652 N N . GLU A 1 82 ? -4.396 4.650 15.541 1.00 96.06 82 GLU A N 1
ATOM 653 C CA . GLU A 1 82 ? -5.514 5.604 15.584 1.00 96.06 82 GLU A CA 1
ATOM 654 C C . GLU A 1 82 ? -6.729 5.108 14.807 1.00 96.06 82 GLU A C 1
ATOM 656 O O . GLU A 1 82 ? -7.864 5.231 15.265 1.00 96.06 82 GLU A O 1
ATOM 661 N N . LYS A 1 83 ? -6.494 4.506 13.638 1.00 95.69 83 LYS 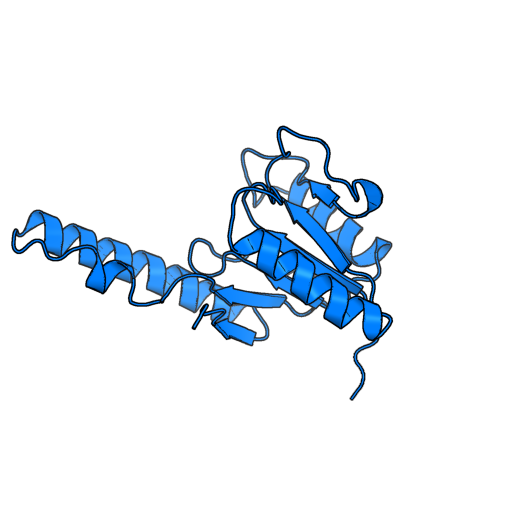A N 1
ATOM 662 C CA . LYS A 1 83 ? -7.563 3.967 12.796 1.00 95.69 83 LYS A CA 1
ATOM 663 C C . LYS A 1 83 ? -7.878 2.510 13.093 1.00 95.69 83 LYS A C 1
ATOM 665 O O . LYS A 1 83 ? -8.696 1.941 12.381 1.00 95.69 83 LYS A O 1
ATOM 670 N N . ARG A 1 84 ? -7.289 1.907 14.136 1.00 95.25 84 ARG A N 1
ATOM 671 C CA . ARG A 1 84 ? -7.514 0.501 14.527 1.00 95.25 84 ARG A CA 1
ATOM 672 C C . ARG A 1 84 ? -7.385 -0.450 13.328 1.00 95.25 84 ARG A C 1
ATOM 674 O O . ARG A 1 84 ? -8.254 -1.287 13.075 1.00 95.25 84 ARG A O 1
ATOM 681 N N . ILE A 1 85 ? -6.327 -0.258 12.543 1.00 97.19 85 ILE A N 1
ATOM 682 C CA . ILE A 1 85 ? -6.066 -1.058 11.349 1.00 97.19 85 ILE A CA 1
ATOM 683 C C . ILE A 1 85 ? -5.734 -2.485 11.785 1.00 97.19 85 ILE A C 1
ATOM 685 O O . ILE A 1 85 ? -4.766 -2.707 12.505 1.00 97.19 85 ILE A O 1
ATOM 689 N N . GLY A 1 86 ? -6.529 -3.450 11.333 1.00 96.12 86 GLY A N 1
ATOM 690 C CA . GLY A 1 86 ? -6.310 -4.873 11.578 1.00 96.12 86 GLY A CA 1
ATOM 691 C C . GLY A 1 86 ? -5.570 -5.583 10.445 1.00 96.12 86 GLY A C 1
ATOM 692 O O . GLY A 1 86 ? -5.082 -6.688 10.647 1.00 96.12 86 GLY A O 1
ATOM 693 N N . VAL A 1 87 ? -5.474 -4.981 9.254 1.00 96.56 87 VAL A N 1
ATOM 694 C CA . VAL A 1 87 ? -4.705 -5.532 8.127 1.00 96.56 87 VAL A CA 1
ATOM 695 C C . VAL A 1 87 ? -4.282 -4.435 7.152 1.00 96.56 87 VAL A C 1
ATOM 697 O O . VAL A 1 87 ? -5.022 -3.483 6.898 1.00 96.56 87 VAL A O 1
ATOM 700 N N . VAL A 1 88 ? -3.095 -4.591 6.567 1.00 96.62 88 VAL A N 1
ATOM 701 C CA . VAL A 1 88 ? -2.593 -3.725 5.492 1.00 96.62 88 VAL A CA 1
ATOM 702 C C . VAL A 1 88 ? -2.561 -4.505 4.185 1.00 96.62 88 VAL A C 1
ATOM 704 O O . VAL A 1 88 ? -1.926 -5.555 4.111 1.00 96.62 88 VAL A O 1
ATOM 707 N N . LEU A 1 89 ? -3.184 -3.979 3.133 1.00 94.38 89 LEU A N 1
ATOM 708 C CA . LEU A 1 89 ? -3.020 -4.471 1.766 1.00 94.38 89 LEU A CA 1
ATOM 709 C C . LEU A 1 89 ? -1.999 -3.585 1.048 1.00 94.38 89 LEU A C 1
ATOM 711 O O . LEU A 1 89 ? -2.253 -2.411 0.785 1.00 94.38 89 LEU A O 1
ATOM 715 N N . PHE A 1 90 ? -0.828 -4.137 0.739 1.00 94.06 90 PHE A N 1
ATOM 716 C CA . PHE A 1 90 ? 0.237 -3.422 0.047 1.00 94.06 90 PHE A CA 1
ATOM 717 C C . PHE A 1 90 ? 0.145 -3.633 -1.469 1.00 94.06 90 PHE A C 1
ATOM 719 O O . PHE A 1 90 ? 0.574 -4.663 -1.985 1.00 94.06 90 PHE A O 1
ATOM 726 N N . LEU A 1 91 ? -0.368 -2.628 -2.178 1.00 89.19 91 LEU A N 1
ATOM 727 C CA . LEU A 1 91 ? -0.814 -2.686 -3.577 1.00 89.19 91 LEU A CA 1
ATOM 728 C C . LEU A 1 91 ? 0.306 -2.552 -4.624 1.00 89.19 91 LEU A C 1
ATOM 730 O O . LEU A 1 91 ? 0.045 -2.312 -5.797 1.00 89.19 91 LEU A O 1
ATOM 734 N N . TRP A 1 92 ? 1.576 -2.640 -4.231 1.00 87.06 92 TRP A N 1
ATOM 735 C CA . TRP A 1 92 ? 2.694 -2.542 -5.181 1.00 87.06 92 TRP A CA 1
ATOM 736 C C . TRP A 1 92 ? 3.807 -3.542 -4.885 1.00 87.06 92 TRP A C 1
ATOM 738 O O . TRP A 1 92 ? 5.004 -3.238 -4.977 1.00 87.06 92 TRP A O 1
ATOM 748 N N . ALA A 1 93 ? 3.406 -4.750 -4.491 1.00 86.81 93 ALA A N 1
ATOM 749 C CA . ALA A 1 93 ? 4.323 -5.782 -4.027 1.00 86.81 93 ALA A CA 1
ATOM 750 C C . ALA A 1 93 ? 5.221 -6.386 -5.123 1.00 86.81 93 ALA A C 1
ATOM 752 O O . ALA A 1 93 ? 6.120 -7.171 -4.824 1.00 86.81 93 ALA A O 1
ATOM 753 N N . ASP A 1 94 ? 5.008 -6.020 -6.382 1.00 83.56 94 ASP A N 1
ATOM 754 C CA . ASP A 1 94 ? 5.820 -6.353 -7.553 1.00 83.56 94 ASP A CA 1
ATOM 755 C C . ASP A 1 94 ? 6.824 -5.262 -7.934 1.00 83.56 94 ASP A C 1
ATOM 757 O O . ASP A 1 94 ? 7.903 -5.557 -8.453 1.00 83.56 94 ASP A O 1
ATOM 761 N N . GLY A 1 95 ? 6.500 -4.001 -7.648 1.00 81.56 95 GLY A N 1
ATOM 762 C CA . GLY A 1 95 ? 7.379 -2.868 -7.918 1.00 81.56 95 GLY A CA 1
ATOM 763 C C . GLY A 1 95 ? 8.346 -2.561 -6.780 1.00 81.56 95 GLY A C 1
ATOM 764 O O . GLY A 1 95 ? 9.433 -2.014 -7.023 1.00 81.56 95 GLY A O 1
ATOM 765 N N . LYS A 1 96 ? 7.978 -2.903 -5.537 1.00 87.62 96 LYS A N 1
ATOM 766 C CA . LYS A 1 96 ? 8.741 -2.500 -4.354 1.00 87.62 96 LYS A CA 1
ATOM 767 C C . LYS A 1 96 ? 8.613 -3.465 -3.179 1.00 87.62 96 LYS A C 1
ATOM 769 O O . LYS A 1 96 ? 7.651 -4.215 -3.050 1.00 87.62 96 LYS A O 1
ATOM 774 N N . ARG A 1 97 ? 9.619 -3.428 -2.301 1.00 92.12 97 ARG A N 1
ATOM 775 C CA . ARG A 1 97 ? 9.542 -4.071 -0.987 1.00 92.12 97 ARG A CA 1
ATOM 776 C C . ARG A 1 97 ? 8.670 -3.234 -0.059 1.00 92.12 97 ARG A C 1
ATOM 778 O O . ARG A 1 97 ? 8.779 -2.008 -0.095 1.00 92.12 97 ARG A O 1
ATOM 785 N N . PHE A 1 98 ? 7.873 -3.882 0.782 1.00 94.31 98 PHE A N 1
ATOM 786 C CA . PHE A 1 98 ? 7.092 -3.191 1.798 1.00 94.31 98 PHE A CA 1
ATOM 787 C C . PHE A 1 98 ? 8.031 -2.428 2.759 1.00 94.31 98 PHE A C 1
ATOM 789 O O . PHE A 1 98 ? 8.912 -3.047 3.365 1.00 94.31 98 PHE A O 1
ATOM 796 N N . PRO A 1 99 ? 7.904 -1.093 2.874 1.00 94.31 99 PRO A N 1
ATOM 797 C CA . PRO A 1 99 ? 8.869 -0.259 3.586 1.00 94.31 99 PRO A CA 1
ATOM 798 C C . PRO A 1 99 ? 8.696 -0.252 5.111 1.00 94.31 99 PRO A C 1
ATOM 800 O O . PRO A 1 99 ? 9.652 0.105 5.792 1.00 94.31 99 PRO A O 1
ATOM 803 N N . PHE A 1 100 ? 7.534 -0.660 5.637 1.00 96.12 100 PHE A N 1
ATOM 804 C CA . PHE A 1 100 ? 7.169 -0.509 7.057 1.00 96.12 100 PHE A CA 1
ATOM 805 C C . PHE A 1 100 ? 6.996 -1.849 7.785 1.00 96.12 100 PHE A C 1
ATOM 807 O O . PHE A 1 100 ? 6.145 -2.013 8.660 1.00 96.12 100 PHE A O 1
ATOM 814 N N . ALA A 1 101 ? 7.769 -2.860 7.374 1.00 95.31 101 ALA A N 1
ATOM 815 C CA . ALA A 1 101 ? 7.662 -4.217 7.910 1.00 95.31 101 ALA A CA 1
ATOM 816 C C . ALA A 1 101 ? 7.852 -4.270 9.434 1.00 95.31 101 ALA A C 1
ATOM 818 O O . ALA A 1 101 ? 7.172 -5.032 10.117 1.00 95.31 101 ALA A O 1
ATOM 819 N N . ARG A 1 102 ? 8.769 -3.454 9.971 1.00 96.44 102 ARG A N 1
ATOM 820 C CA . ARG A 1 102 ? 9.074 -3.424 11.407 1.00 96.44 102 ARG A CA 1
ATOM 821 C C . ARG A 1 102 ? 7.940 -2.791 12.209 1.00 96.44 102 ARG A C 1
ATOM 823 O O . ARG A 1 102 ? 7.633 -3.266 13.295 1.00 96.44 102 ARG A O 1
ATOM 830 N N . GLU A 1 103 ? 7.347 -1.731 11.681 1.00 97.50 103 GLU A N 1
ATOM 831 C CA . GLU A 1 103 ? 6.272 -0.957 12.300 1.00 97.50 103 GLU A CA 1
ATOM 832 C C . GLU A 1 103 ? 4.970 -1.768 12.318 1.00 97.50 103 GLU A C 1
ATOM 834 O O . GLU A 1 103 ? 4.323 -1.873 13.358 1.00 97.50 103 GLU A O 1
ATOM 839 N N . ALA A 1 104 ? 4.636 -2.424 11.200 1.00 97.12 104 ALA A N 1
ATOM 840 C CA . ALA A 1 104 ? 3.484 -3.322 11.118 1.00 97.12 104 ALA A CA 1
ATOM 841 C C . ALA A 1 104 ? 3.606 -4.490 12.112 1.00 97.12 104 ALA A C 1
ATOM 843 O O . ALA A 1 104 ? 2.670 -4.758 12.865 1.00 97.12 104 ALA A O 1
ATOM 844 N N . ALA A 1 105 ? 4.785 -5.123 12.185 1.00 96.81 105 ALA A N 1
ATOM 845 C CA . ALA A 1 105 ? 5.057 -6.192 13.145 1.00 96.81 105 ALA A CA 1
ATOM 846 C C . ALA A 1 105 ? 4.960 -5.711 14.603 1.00 96.81 105 ALA A C 1
ATOM 848 O O . ALA A 1 105 ? 4.338 -6.385 15.420 1.00 96.81 105 ALA A O 1
ATOM 849 N N . ARG A 1 106 ? 5.506 -4.528 14.927 1.00 96.75 106 ARG A N 1
ATOM 850 C CA . ARG A 1 106 ? 5.380 -3.909 16.263 1.00 96.75 106 ARG A CA 1
ATOM 851 C C . ARG A 1 106 ? 3.927 -3.655 16.666 1.00 96.75 106 ARG A C 1
ATOM 853 O O . ARG A 1 106 ? 3.601 -3.772 17.842 1.00 96.75 106 ARG A O 1
ATOM 860 N N . CYS A 1 107 ? 3.065 -3.329 15.707 1.00 96.31 107 CYS A N 1
ATOM 861 C CA . CYS A 1 107 ? 1.637 -3.121 15.947 1.00 96.31 107 CYS A CA 1
ATOM 862 C C . CYS A 1 107 ? 0.813 -4.418 15.917 1.00 96.31 107 CYS A C 1
ATOM 864 O O . CYS A 1 107 ? -0.394 -4.360 16.125 1.00 96.31 107 CYS A O 1
ATOM 866 N N . GLY A 1 108 ? 1.424 -5.572 15.624 1.00 96.50 108 GLY A N 1
ATOM 867 C CA . GLY A 1 108 ? 0.699 -6.832 15.440 1.00 96.50 108 GLY A CA 1
ATOM 868 C C . GLY A 1 108 ? -0.222 -6.837 14.215 1.00 96.50 108 GLY A C 1
ATOM 869 O O . GLY A 1 108 ? -1.159 -7.629 14.160 1.00 96.50 108 GLY A O 1
ATOM 870 N N . VAL A 1 109 ? 0.021 -5.959 13.235 1.00 97.31 109 VAL A N 1
ATOM 871 C CA . VAL A 1 109 ? -0.835 -5.806 12.055 1.00 97.31 109 VAL A CA 1
ATOM 872 C C . VAL A 1 109 ? -0.268 -6.625 10.891 1.00 97.31 109 VAL A C 1
ATOM 874 O O . VAL A 1 109 ? 0.815 -6.306 10.389 1.00 97.31 109 VAL A O 1
ATOM 877 N N . PRO A 1 110 ? -0.970 -7.669 10.415 1.00 97.19 110 PRO A N 1
ATOM 878 C CA . PRO A 1 110 ? -0.539 -8.433 9.255 1.00 97.19 110 PRO A CA 1
ATOM 879 C C . PRO A 1 110 ? -0.561 -7.586 7.979 1.00 97.19 110 PRO A C 1
ATOM 881 O O . PRO A 1 110 ? -1.462 -6.780 7.739 1.00 97.19 110 PRO A O 1
ATOM 884 N N . VAL A 1 111 ? 0.425 -7.833 7.118 1.00 97.44 111 VAL A N 1
ATOM 885 C CA . VAL A 1 111 ? 0.535 -7.203 5.798 1.00 97.44 111 VAL A CA 1
ATOM 886 C C . VAL A 1 111 ? 0.312 -8.253 4.721 1.00 97.44 111 VAL A C 1
ATOM 888 O O . VAL A 1 111 ? 0.933 -9.316 4.746 1.00 97.44 111 VAL A O 1
ATOM 891 N N . ILE A 1 112 ? -0.548 -7.952 3.757 1.00 95.94 112 ILE A N 1
ATOM 892 C CA . ILE A 1 112 ? -0.784 -8.765 2.569 1.00 95.94 112 ILE A CA 1
ATOM 893 C C . ILE A 1 112 ? -0.154 -8.051 1.376 1.00 95.94 112 ILE A C 1
ATOM 895 O O . ILE A 1 112 ? -0.517 -6.927 1.035 1.00 95.94 112 ILE A O 1
ATOM 899 N N . ALA A 1 113 ? 0.802 -8.713 0.736 1.00 94.25 113 ALA A N 1
ATOM 900 C CA . ALA A 1 113 ? 1.444 -8.249 -0.482 1.00 94.25 113 ALA A CA 1
ATOM 901 C C . ALA A 1 113 ? 0.516 -8.481 -1.682 1.00 94.25 113 ALA A C 1
ATOM 903 O O . ALA A 1 113 ? 0.277 -9.621 -2.066 1.00 94.25 113 ALA A O 1
ATOM 904 N N . ALA A 1 114 ? 0.014 -7.412 -2.289 1.00 90.62 114 ALA A N 1
ATOM 905 C CA . ALA A 1 114 ? -0.845 -7.461 -3.463 1.00 90.62 114 ALA A CA 1
ATOM 906 C C . ALA A 1 114 ? -0.043 -7.146 -4.736 1.00 90.62 114 ALA A C 1
ATOM 908 O O . ALA A 1 114 ? 0.603 -6.101 -4.858 1.00 90.62 114 ALA A O 1
ATOM 909 N N . ILE A 1 115 ? -0.061 -8.086 -5.681 1.00 86.06 115 ILE A N 1
ATOM 910 C CA . ILE A 1 115 ? 0.607 -7.985 -6.981 1.00 86.06 115 ILE A CA 1
ATOM 911 C C . ILE A 1 115 ? -0.458 -7.703 -8.042 1.00 86.06 115 ILE A C 1
ATOM 913 O O . ILE A 1 115 ? -1.287 -8.567 -8.296 1.00 86.06 115 ILE A O 1
ATOM 917 N N . HIS A 1 116 ? -0.426 -6.520 -8.661 1.00 76.12 116 HIS A N 1
ATOM 918 C CA . HIS A 1 116 ? -1.396 -6.117 -9.697 1.00 76.12 116 HIS A CA 1
ATOM 919 C C . HIS A 1 116 ? -0.916 -6.363 -11.130 1.00 76.12 116 HIS A C 1
ATOM 921 O O . HIS A 1 116 ? -1.688 -6.228 -12.075 1.00 76.12 116 HIS A O 1
ATOM 927 N N . THR A 1 117 ? 0.367 -6.668 -11.321 1.00 70.75 117 THR A N 1
ATOM 928 C CA . THR A 1 117 ? 0.895 -6.986 -12.647 1.00 70.75 117 THR A CA 1
ATOM 929 C C . THR A 1 117 ? 1.040 -8.482 -12.814 1.00 70.75 117 THR A C 1
ATOM 931 O O . THR A 1 117 ? 1.336 -9.217 -11.872 1.00 70.75 117 THR A O 1
ATOM 934 N N . ASP A 1 118 ? 0.872 -8.933 -14.050 1.00 67.56 118 ASP A N 1
ATOM 935 C CA . ASP A 1 118 ? 1.238 -10.286 -14.413 1.00 67.56 118 ASP A CA 1
ATOM 936 C C . ASP A 1 118 ? 2.732 -10.515 -14.097 1.00 67.56 118 ASP A C 1
ATOM 938 O O . ASP A 1 118 ? 3.584 -9.786 -14.622 1.00 67.56 118 ASP A O 1
ATOM 942 N N . PRO A 1 119 ? 3.096 -11.510 -13.266 1.00 64.25 119 PRO A N 1
ATOM 943 C CA . PRO A 1 119 ? 4.492 -11.770 -12.915 1.00 64.25 119 PRO A CA 1
ATOM 944 C C . PRO A 1 119 ? 5.376 -12.030 -14.146 1.00 64.25 119 PRO A C 1
ATOM 946 O O . PRO A 1 119 ? 6.572 -11.741 -14.126 1.00 64.25 119 PRO A O 1
ATOM 949 N N . CYS A 1 120 ? 4.778 -12.505 -15.244 1.00 62.06 120 CYS A N 1
ATOM 950 C CA . CYS A 1 120 ? 5.422 -12.781 -16.526 1.00 62.06 120 CYS A CA 1
ATOM 951 C C . CYS A 1 120 ? 5.270 -11.624 -17.537 1.00 62.06 120 CYS A C 1
ATOM 953 O O . CYS A 1 120 ? 5.646 -11.762 -18.706 1.00 62.06 120 CYS A O 1
ATOM 955 N N . PHE A 1 121 ? 4.737 -10.463 -17.138 1.00 64.44 121 PHE A N 1
ATOM 956 C CA . PHE A 1 121 ? 4.567 -9.291 -18.009 1.00 64.44 121 PHE A CA 1
ATOM 957 C C . PHE A 1 121 ? 5.878 -8.877 -18.690 1.00 64.44 121 PHE A C 1
ATOM 959 O O . PHE A 1 121 ? 5.927 -8.613 -19.895 1.00 64.44 121 PHE A O 1
ATOM 966 N N . TYR A 1 122 ? 6.972 -8.864 -17.925 1.00 54.84 122 TYR A N 1
ATOM 967 C CA . TYR A 1 122 ? 8.297 -8.505 -18.432 1.00 54.84 122 TYR A CA 1
ATOM 968 C C . TYR A 1 122 ? 8.897 -9.566 -19.352 1.00 54.84 122 TYR A C 1
ATOM 970 O O . TYR A 1 122 ? 9.741 -9.244 -20.189 1.00 54.84 122 TYR A O 1
ATOM 978 N N . GLU A 1 123 ? 8.463 -10.818 -19.243 1.00 60.97 123 GLU A N 1
ATOM 979 C CA . GLU A 1 123 ? 8.853 -11.839 -20.204 1.00 60.97 123 GLU A CA 1
ATOM 980 C C . GLU A 1 123 ? 8.139 -11.594 -21.536 1.00 60.97 123 GLU A C 1
ATOM 982 O O . GLU A 1 123 ? 8.787 -11.539 -22.579 1.00 60.97 123 GLU A O 1
ATOM 987 N N . ARG A 1 124 ? 6.834 -11.320 -21.520 1.00 62.72 124 ARG A N 1
ATOM 988 C CA . ARG A 1 124 ? 6.054 -11.142 -22.754 1.00 62.72 124 ARG A CA 1
ATOM 989 C C . ARG A 1 124 ? 6.355 -9.855 -23.524 1.00 62.72 124 ARG A C 1
ATOM 991 O O . ARG A 1 124 ? 6.358 -9.885 -24.752 1.00 62.72 124 ARG A O 1
ATOM 998 N N . ARG A 1 125 ? 6.628 -8.739 -22.837 1.00 58.81 125 ARG A N 1
ATOM 999 C CA . ARG A 1 125 ? 6.781 -7.411 -23.473 1.00 58.81 125 ARG A CA 1
ATOM 1000 C C . ARG A 1 125 ? 8.154 -7.162 -24.114 1.00 58.81 125 ARG A C 1
ATOM 1002 O O . ARG A 1 125 ? 8.297 -6.240 -24.909 1.00 58.81 125 ARG A O 1
ATOM 1009 N N . PHE A 1 126 ? 9.165 -7.969 -23.796 1.00 58.06 126 PHE A N 1
ATOM 1010 C CA . PHE A 1 126 ? 10.534 -7.788 -24.288 1.00 58.06 126 PHE A CA 1
ATOM 1011 C C . PHE A 1 126 ? 10.970 -8.981 -25.151 1.00 58.06 126 PHE A C 1
ATOM 1013 O O . PHE A 1 126 ? 11.828 -9.764 -24.751 1.00 58.06 126 PHE A O 1
ATOM 1020 N N . ARG A 1 127 ? 10.380 -9.107 -26.349 1.00 58.06 127 ARG A N 1
ATOM 1021 C CA . ARG A 1 127 ? 10.801 -10.042 -27.413 1.00 58.06 127 ARG A CA 1
ATOM 1022 C C . ARG A 1 127 ? 11.905 -9.429 -28.287 1.00 58.06 127 ARG A C 1
ATOM 1024 O O . ARG A 1 127 ? 11.730 -9.244 -29.482 1.00 58.06 127 ARG A O 1
ATOM 1031 N N . GLY A 1 128 ? 12.996 -8.984 -27.669 1.00 63.69 128 GLY A N 1
ATOM 1032 C CA . GLY A 1 128 ? 14.162 -8.494 -28.407 1.00 63.69 128 GLY A CA 1
ATOM 1033 C C . GLY A 1 128 ? 15.288 -9.517 -28.339 1.00 63.69 128 GLY A C 1
ATOM 1034 O O . GLY A 1 128 ? 15.725 -9.840 -27.236 1.00 63.69 128 GLY A O 1
ATOM 1035 N N . ASP A 1 129 ? 15.793 -9.973 -29.485 1.00 67.88 129 ASP A N 1
ATOM 1036 C CA . ASP A 1 129 ? 16.759 -11.085 -29.541 1.00 67.88 129 ASP A CA 1
ATOM 1037 C C . ASP A 1 129 ? 18.223 -10.666 -29.318 1.00 67.88 129 ASP A C 1
ATOM 1039 O O . ASP A 1 129 ? 19.101 -11.507 -29.106 1.00 67.88 129 ASP A O 1
ATOM 1043 N N . GLY A 1 130 ? 18.493 -9.358 -29.279 1.00 79.06 130 GLY A N 1
ATOM 1044 C CA . GLY A 1 130 ? 19.829 -8.809 -29.048 1.00 79.06 130 GLY A CA 1
ATOM 1045 C C . GLY A 1 130 ? 20.356 -9.012 -27.619 1.00 79.06 130 GLY A C 1
ATOM 1046 O O . GLY A 1 130 ? 19.608 -8.979 -26.637 1.00 79.06 130 GLY A O 1
ATOM 1047 N N . LEU A 1 131 ? 21.683 -9.132 -27.479 1.00 80.31 131 LEU A N 1
ATOM 1048 C CA . LEU A 1 131 ? 22.384 -9.330 -26.198 1.00 80.31 131 LEU A CA 1
ATOM 1049 C C . LEU A 1 131 ? 21.989 -8.287 -25.134 1.00 80.31 131 LEU A C 1
ATOM 1051 O O . LEU A 1 131 ? 21.717 -8.631 -23.984 1.00 80.31 131 LEU A O 1
ATOM 1055 N N . ARG A 1 132 ? 21.859 -7.012 -25.529 1.00 81.31 132 ARG A N 1
ATOM 1056 C CA . ARG A 1 132 ? 21.425 -5.915 -24.643 1.00 81.31 132 ARG A CA 1
ATOM 1057 C C . ARG A 1 132 ? 20.028 -6.149 -24.055 1.00 81.31 132 ARG A C 1
ATOM 1059 O O . ARG A 1 132 ? 19.793 -5.827 -22.889 1.00 81.31 132 ARG A O 1
ATOM 1066 N N . SER A 1 133 ? 19.107 -6.703 -24.841 1.00 78.88 133 SER A N 1
ATOM 1067 C CA . SER A 1 133 ? 17.743 -7.022 -24.405 1.00 78.88 133 SER A CA 1
ATOM 1068 C C . SER A 1 133 ? 17.739 -8.196 -23.428 1.00 78.88 133 SER A C 1
ATOM 1070 O O . SER A 1 133 ? 17.102 -8.107 -22.376 1.00 78.88 133 SER A O 1
ATOM 1072 N N . LYS A 1 134 ? 18.537 -9.237 -23.701 1.00 80.38 134 LYS A N 1
ATOM 1073 C CA . LYS A 1 134 ? 18.722 -10.389 -22.802 1.00 80.38 134 LYS A CA 1
ATOM 1074 C C . LYS A 1 134 ? 19.298 -9.972 -21.443 1.00 80.38 134 LYS A C 1
ATOM 1076 O O . LYS A 1 134 ? 18.736 -10.326 -20.406 1.00 80.38 134 LYS A O 1
ATOM 1081 N N . VAL A 1 135 ? 20.341 -9.135 -21.429 1.00 83.94 135 VAL A N 1
ATOM 1082 C CA . VAL A 1 135 ? 20.944 -8.610 -20.186 1.00 83.94 135 VAL A CA 1
ATOM 1083 C C . VAL A 1 135 ? 19.943 -7.768 -19.389 1.00 83.94 135 VAL A C 1
ATOM 1085 O O . VAL A 1 135 ? 19.777 -7.976 -18.185 1.00 83.94 135 VAL A O 1
ATOM 1088 N N . LYS A 1 136 ? 19.213 -6.851 -20.043 1.00 81.00 136 LYS A N 1
ATOM 1089 C CA . LYS A 1 136 ? 18.166 -6.051 -19.379 1.00 81.00 136 LYS A CA 1
ATOM 1090 C C . LYS A 1 136 ? 17.082 -6.932 -18.751 1.00 81.00 136 LYS A C 1
ATOM 1092 O O . LYS A 1 136 ? 16.649 -6.642 -17.636 1.00 81.00 136 LYS A O 1
ATOM 1097 N N . ARG A 1 137 ? 16.655 -7.995 -19.441 1.00 78.44 137 ARG A N 1
ATOM 1098 C CA . ARG A 1 137 ? 15.657 -8.954 -18.942 1.00 78.44 137 ARG A CA 1
ATOM 1099 C C . ARG A 1 137 ? 16.154 -9.665 -17.686 1.00 78.44 137 ARG A C 1
ATOM 1101 O O . ARG A 1 137 ? 15.462 -9.654 -16.673 1.00 78.44 137 ARG A O 1
ATOM 1108 N N . PHE A 1 138 ? 17.378 -10.188 -17.723 1.00 82.88 138 PHE A N 1
ATOM 1109 C CA . PHE A 1 138 ? 17.992 -10.873 -16.586 1.00 82.88 138 PHE A CA 1
ATOM 1110 C C . PHE A 1 138 ? 18.115 -9.970 -15.350 1.00 82.88 138 PHE A C 1
ATOM 1112 O O . PHE A 1 138 ? 17.718 -10.357 -14.251 1.00 82.88 138 PHE A O 1
ATOM 1119 N N . LEU A 1 139 ? 18.601 -8.734 -15.518 1.00 84.81 139 LEU A N 1
ATOM 1120 C CA . LEU A 1 139 ? 18.717 -7.776 -14.413 1.00 84.81 139 LEU A CA 1
ATOM 1121 C C . LEU A 1 139 ? 17.354 -7.438 -13.792 1.00 84.81 139 LEU A C 1
ATOM 1123 O O . LEU A 1 139 ? 17.232 -7.359 -12.567 1.00 84.81 139 LEU A O 1
ATOM 1127 N N . ARG A 1 140 ? 16.316 -7.270 -14.621 1.00 79.75 140 ARG A N 1
ATOM 1128 C CA . ARG A 1 140 ? 14.944 -7.030 -14.148 1.00 79.75 140 ARG A CA 1
ATOM 1129 C C . ARG A 1 140 ? 14.389 -8.229 -13.392 1.00 79.75 140 ARG A C 1
ATOM 1131 O O . ARG A 1 140 ? 13.888 -8.037 -12.288 1.00 79.75 140 ARG A O 1
ATOM 1138 N N . PHE A 1 141 ? 14.558 -9.438 -13.925 1.00 82.06 141 PHE A N 1
ATOM 1139 C CA . PHE A 1 141 ? 14.146 -10.672 -13.258 1.00 82.06 141 PHE A CA 1
ATOM 1140 C C . PHE A 1 141 ? 14.799 -10.802 -11.879 1.00 82.06 141 PHE A C 1
ATOM 1142 O O . PHE A 1 141 ? 14.117 -11.006 -10.878 1.00 82.06 141 PHE A O 1
ATOM 1149 N N . ARG A 1 142 ? 16.115 -10.568 -11.782 1.00 85.19 142 ARG A N 1
ATOM 1150 C CA . ARG A 1 142 ? 16.824 -10.579 -10.491 1.00 85.19 142 ARG A CA 1
ATOM 1151 C C . ARG A 1 142 ? 16.297 -9.526 -9.521 1.00 85.19 142 ARG A C 1
ATOM 1153 O O . ARG A 1 142 ? 16.132 -9.819 -8.336 1.00 85.19 142 ARG A O 1
ATOM 1160 N N . ARG A 1 143 ? 16.033 -8.305 -9.998 1.00 85.31 143 ARG A N 1
ATOM 1161 C CA . ARG A 1 143 ? 15.449 -7.236 -9.174 1.00 85.31 143 ARG A CA 1
ATOM 1162 C C . ARG A 1 143 ? 14.069 -7.636 -8.649 1.00 85.31 143 ARG A C 1
ATOM 1164 O O . ARG A 1 143 ? 13.809 -7.461 -7.462 1.00 85.31 143 ARG A O 1
ATOM 1171 N N . GLN A 1 144 ? 13.218 -8.185 -9.506 1.00 85.06 144 GLN A N 1
ATOM 1172 C CA . GLN A 1 144 ? 11.862 -8.594 -9.154 1.00 85.06 144 GLN A CA 1
ATOM 1173 C C . GLN A 1 144 ? 11.866 -9.785 -8.188 1.00 85.06 144 GLN A C 1
ATOM 1175 O O . GLN A 1 144 ? 11.209 -9.734 -7.153 1.00 85.06 144 GLN A O 1
ATOM 1180 N N . ALA A 1 145 ? 12.724 -10.782 -8.417 1.00 86.06 145 ALA A N 1
ATOM 1181 C CA . ALA A 1 145 ? 12.939 -11.883 -7.480 1.00 86.06 145 ALA A CA 1
ATOM 1182 C C . ALA A 1 145 ? 13.384 -11.386 -6.092 1.00 86.06 145 ALA A C 1
ATOM 1184 O O . ALA A 1 145 ? 12.911 -11.886 -5.072 1.00 86.06 145 ALA A O 1
ATOM 1185 N N . LYS A 1 146 ? 14.256 -10.367 -6.025 1.00 89.81 146 LYS A N 1
ATOM 1186 C CA . LYS A 1 146 ? 14.659 -9.740 -4.753 1.00 89.81 146 LYS A CA 1
ATOM 1187 C C . LYS A 1 146 ? 13.486 -9.044 -4.054 1.00 89.81 146 LYS A C 1
ATOM 1189 O O . LYS A 1 146 ? 13.401 -9.096 -2.829 1.00 89.81 146 LYS A O 1
ATOM 1194 N N . ILE A 1 147 ? 12.597 -8.402 -4.812 1.00 90.00 147 ILE A N 1
ATOM 1195 C CA . ILE A 1 147 ? 11.378 -7.781 -4.279 1.00 90.00 147 ILE A CA 1
ATOM 1196 C C . ILE A 1 147 ? 10.442 -8.852 -3.712 1.00 90.00 147 ILE A C 1
ATOM 1198 O O . ILE A 1 147 ? 10.076 -8.763 -2.543 1.00 90.00 147 ILE A O 1
ATOM 1202 N N . TYR A 1 148 ? 10.145 -9.900 -4.484 1.00 89.31 148 TYR A N 1
ATOM 1203 C CA . TYR A 1 148 ? 9.261 -10.988 -4.063 1.00 89.31 148 TYR A CA 1
ATOM 1204 C C . TYR A 1 148 ? 9.771 -11.721 -2.830 1.00 89.31 148 TYR A C 1
ATOM 1206 O O . TYR A 1 148 ? 9.029 -11.850 -1.863 1.00 89.31 148 TYR A O 1
ATOM 1214 N N . ARG A 1 149 ? 11.050 -12.119 -2.804 1.00 91.06 149 ARG A N 1
ATOM 1215 C CA . ARG A 1 149 ? 11.662 -12.716 -1.602 1.00 91.06 149 ARG A CA 1
ATOM 1216 C C . ARG A 1 149 ? 11.589 -11.768 -0.412 1.00 91.06 149 ARG A C 1
ATOM 1218 O O . ARG A 1 149 ? 11.326 -12.182 0.708 1.00 91.06 149 ARG A O 1
ATOM 1225 N N . GLY A 1 150 ? 11.820 -10.484 -0.672 1.00 92.31 150 GLY A N 1
ATOM 1226 C CA . GLY A 1 150 ? 11.767 -9.448 0.339 1.00 92.31 150 GLY A CA 1
ATOM 1227 C C . GLY A 1 150 ? 10.392 -9.288 0.978 1.00 92.31 150 GLY A C 1
ATOM 1228 O O . GLY A 1 150 ? 10.342 -9.113 2.188 1.00 92.31 150 GLY A O 1
ATOM 1229 N N . ASN A 1 151 ? 9.326 -9.350 0.180 1.00 93.56 151 ASN A N 1
ATOM 1230 C CA . ASN A 1 151 ? 7.945 -9.270 0.651 1.00 93.56 151 ASN A CA 1
ATOM 1231 C C . ASN A 1 151 ? 7.488 -10.586 1.283 1.00 93.56 151 ASN A C 1
ATOM 1233 O O . ASN A 1 151 ? 6.887 -10.556 2.345 1.00 93.56 151 ASN A O 1
ATOM 1237 N N . ALA A 1 152 ? 7.844 -11.737 0.709 1.00 91.56 152 ALA A N 1
ATOM 1238 C CA . ALA A 1 152 ? 7.533 -13.048 1.282 1.00 91.56 152 ALA A CA 1
ATOM 1239 C C . ALA A 1 152 ? 8.139 -13.251 2.682 1.00 91.56 152 ALA A C 1
ATOM 1241 O O . ALA A 1 152 ? 7.583 -13.983 3.490 1.00 91.56 152 ALA A O 1
ATOM 1242 N N . ALA A 1 153 ? 9.263 -12.591 2.979 1.00 93.81 153 ALA A N 1
ATOM 1243 C CA . ALA A 1 153 ? 9.904 -12.659 4.288 1.00 93.81 153 ALA A CA 1
ATOM 1244 C C . ALA A 1 153 ? 9.208 -11.823 5.380 1.00 93.81 153 ALA A C 1
ATOM 1246 O O . ALA A 1 153 ? 9.477 -12.047 6.555 1.00 93.81 153 ALA A O 1
ATOM 1247 N N . CYS A 1 154 ? 8.379 -10.833 5.025 1.00 93.88 154 CYS A N 1
ATOM 1248 C CA . CYS A 1 154 ? 7.789 -9.904 6.001 1.00 93.88 154 CYS A CA 1
ATOM 1249 C C . CYS A 1 154 ? 6.268 -9.737 5.913 1.00 93.88 154 CYS A C 1
ATOM 1251 O O . CYS A 1 154 ? 5.657 -9.255 6.862 1.00 93.88 154 CYS A O 1
ATOM 1253 N N . CYS A 1 155 ? 5.654 -10.101 4.792 1.00 95.12 155 CYS A N 1
ATOM 1254 C CA . CYS A 1 155 ? 4.211 -10.078 4.613 1.00 95.12 155 CYS A CA 1
ATOM 1255 C C . CYS A 1 155 ? 3.635 -11.430 5.037 1.00 95.12 155 CYS A C 1
ATOM 1257 O O . CYS A 1 155 ? 4.207 -12.479 4.752 1.00 95.12 155 CYS A O 1
ATOM 1259 N N . ALA A 1 156 ? 2.471 -11.409 5.680 1.00 95.38 156 ALA A N 1
ATOM 1260 C CA . ALA A 1 156 ? 1.781 -12.613 6.121 1.00 95.38 156 ALA A CA 1
ATOM 1261 C C . ALA A 1 156 ? 1.359 -13.489 4.931 1.00 95.38 156 ALA A C 1
ATOM 1263 O O . ALA A 1 156 ? 1.405 -14.718 5.013 1.00 95.38 156 ALA A O 1
ATOM 1264 N N . ARG A 1 157 ? 0.937 -12.865 3.824 1.00 94.25 157 ARG A N 1
ATOM 1265 C CA . ARG A 1 157 ? 0.515 -13.532 2.585 1.00 94.25 157 ARG A CA 1
ATOM 1266 C C . ARG A 1 157 ? 0.841 -12.674 1.365 1.00 94.25 157 ARG A C 1
ATOM 1268 O O . ARG A 1 157 ? 0.986 -11.459 1.478 1.00 94.25 157 ARG A O 1
ATOM 1275 N N . THR A 1 158 ? 0.886 -13.320 0.204 1.00 91.06 158 THR A N 1
ATOM 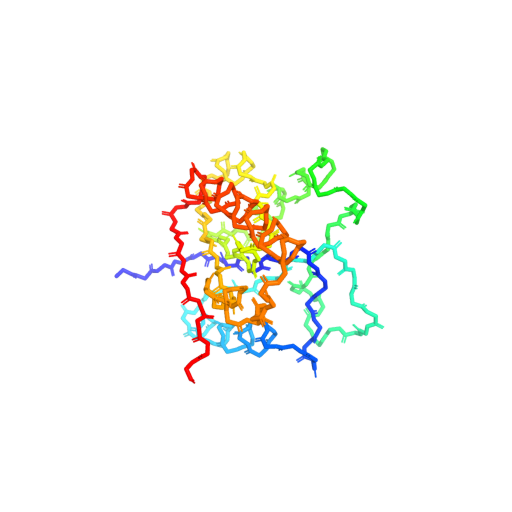1276 C CA . THR A 1 158 ? 0.962 -12.668 -1.106 1.00 91.06 158 THR A CA 1
ATOM 1277 C C . THR A 1 158 ? -0.257 -13.072 -1.920 1.00 91.06 158 THR A C 1
ATOM 1279 O O . THR A 1 158 ? -0.583 -14.256 -1.982 1.00 91.06 158 THR A O 1
ATOM 1282 N N . VAL A 1 159 ? -0.918 -12.103 -2.544 1.00 89.56 159 VAL A N 1
ATOM 1283 C CA . VAL A 1 159 ? -2.067 -12.311 -3.426 1.00 89.56 159 VAL A CA 1
ATOM 1284 C C . VAL A 1 159 ? -1.761 -11.746 -4.805 1.00 89.56 159 VAL A C 1
ATOM 1286 O O . VAL A 1 159 ? -1.172 -10.671 -4.940 1.00 89.56 159 VAL A O 1
ATOM 1289 N N . LEU A 1 160 ? -2.154 -12.491 -5.834 1.00 84.56 160 LEU A N 1
ATOM 1290 C CA . LEU A 1 160 ? -2.095 -12.039 -7.214 1.00 84.56 160 LEU A CA 1
ATOM 1291 C C . LEU A 1 160 ? -3.464 -11.479 -7.596 1.00 84.56 160 LEU A C 1
ATOM 1293 O O . LEU A 1 160 ? -4.452 -12.208 -7.621 1.00 84.56 160 LEU A O 1
ATOM 1297 N N . LEU A 1 161 ? -3.503 -10.187 -7.887 1.00 76.56 161 LEU A N 1
ATOM 1298 C CA . LEU A 1 161 ? -4.673 -9.463 -8.356 1.00 76.56 161 LEU A CA 1
ATOM 1299 C C . LEU A 1 161 ? -4.554 -9.336 -9.877 1.00 76.56 161 LEU A C 1
ATOM 1301 O O . LEU A 1 161 ? -4.121 -8.315 -10.400 1.00 76.56 161 LEU A O 1
ATOM 1305 N N . SER A 1 162 ? -4.851 -10.425 -10.583 1.00 63.00 162 SER A N 1
ATOM 1306 C CA . SER A 1 162 ? -4.973 -10.405 -12.041 1.00 63.00 162 SER A CA 1
ATOM 1307 C C . SER A 1 162 ? -6.387 -9.963 -12.394 1.00 63.00 162 SER A C 1
ATOM 1309 O O . SER A 1 162 ? -7.340 -10.615 -11.967 1.00 63.00 162 SER A O 1
ATOM 1311 N N . GLU A 1 163 ? -6.530 -8.914 -13.205 1.00 51.62 163 GLU A N 1
ATOM 1312 C CA . GLU A 1 163 ? -7.718 -8.799 -14.056 1.00 51.62 163 GLU A CA 1
ATOM 1313 C C . GLU A 1 163 ? -7.688 -10.034 -14.978 1.00 51.62 163 GLU A C 1
ATOM 1315 O O . GLU A 1 163 ? -6.669 -10.309 -15.621 1.00 51.62 163 GLU A O 1
ATOM 1320 N N . ARG A 1 164 ? -8.726 -10.870 -14.913 1.00 40.72 164 ARG A N 1
ATOM 1321 C CA . ARG A 1 164 ? -9.032 -11.821 -15.984 1.00 40.72 164 ARG A CA 1
ATOM 1322 C C . ARG A 1 164 ? -9.906 -11.106 -16.995 1.00 40.72 164 ARG A C 1
ATOM 1324 O O . ARG A 1 164 ? -10.784 -10.346 -16.531 1.00 40.72 164 ARG A O 1
#

pLDDT: mean 82.82, std 13.86, range [40.72, 97.81]

Secondary structure (DSSP, 8-state):
----SEEEEEESS---TTS-HHHHHHHHHHHHHHTTT--EEEEESS--SS--TTGGGEEE-S-SS-SSSHHHHHHHHHHHHHTTEEEEEETTTTTS--TTHHHHHHTT--EEEEE-S-TTHHHHH----SHHHHHHHHHHHHHHHHHHHHHHTTSSEEEE----